Protein AF-A0A1G2XYQ2-F1 (afdb_monomer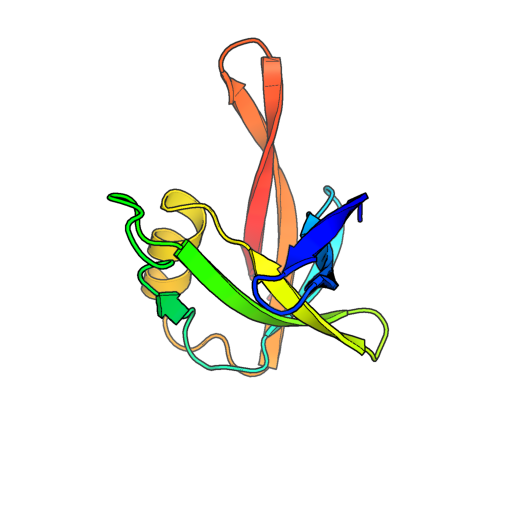)

Structure (mmCIF, N/CA/C/O backbone):
data_AF-A0A1G2XYQ2-F1
#
_entry.id   AF-A0A1G2XYQ2-F1
#
loop_
_atom_site.group_PDB
_atom_site.id
_atom_site.type_symbol
_atom_site.label_atom_id
_atom_site.label_alt_id
_atom_site.label_comp_id
_atom_site.label_asym_id
_atom_site.label_entity_id
_atom_site.label_seq_id
_atom_site.pdbx_PDB_ins_code
_atom_site.Cartn_x
_atom_site.Cartn_y
_atom_site.Cartn_z
_atom_site.occupancy
_atom_site.B_iso_or_equiv
_atom_site.auth_seq_id
_atom_site.auth_comp_id
_atom_site.auth_asym_id
_atom_site.auth_atom_id
_atom_site.pdbx_PDB_model_num
ATOM 1 N N . MET A 1 1 ? -7.854 0.800 -10.251 1.00 63.47 1 MET A N 1
ATOM 2 C CA . MET A 1 1 ? -6.569 0.110 -10.001 1.00 63.47 1 MET A CA 1
ATOM 3 C C . MET A 1 1 ? -5.890 -0.389 -11.285 1.00 63.47 1 MET A C 1
ATOM 5 O O . MET A 1 1 ? -6.514 -1.116 -12.058 1.00 63.47 1 MET A O 1
ATOM 9 N N . LYS A 1 2 ? -4.590 -0.104 -11.469 1.00 65.06 2 LYS A N 1
ATOM 10 C CA . LYS A 1 2 ? -3.769 -0.668 -12.561 1.00 65.06 2 LYS A CA 1
ATOM 11 C C . LYS A 1 2 ? -3.035 -1.924 -12.081 1.00 65.06 2 LYS A C 1
ATOM 13 O O . LYS A 1 2 ? -2.386 -1.908 -11.036 1.00 65.06 2 LYS A O 1
ATOM 18 N N . THR A 1 3 ? -3.130 -3.017 -12.831 1.00 63.50 3 THR A N 1
ATOM 19 C CA . THR A 1 3 ? -2.421 -4.272 -12.537 1.00 63.50 3 THR A CA 1
ATOM 20 C C . THR A 1 3 ? -1.249 -4.459 -13.486 1.00 63.50 3 THR A C 1
ATOM 22 O O . THR A 1 3 ? -1.366 -4.223 -14.686 1.00 63.50 3 THR A O 1
ATOM 25 N N . GLU A 1 4 ? -0.105 -4.875 -12.948 1.00 66.50 4 GLU A N 1
ATOM 26 C CA . GLU A 1 4 ? 1.068 -5.238 -13.741 1.00 66.50 4 GLU A CA 1
ATOM 27 C C . GLU A 1 4 ? 1.494 -6.659 -13.377 1.00 66.50 4 GLU A C 1
ATOM 29 O O . GLU A 1 4 ? 1.714 -6.983 -12.204 1.00 66.50 4 GLU A O 1
ATOM 34 N N . ASN A 1 5 ? 1.578 -7.521 -14.387 1.00 70.19 5 ASN A N 1
ATOM 35 C CA . ASN A 1 5 ? 2.065 -8.879 -14.206 1.00 70.19 5 ASN A CA 1
ATOM 36 C C . ASN A 1 5 ? 3.593 -8.872 -14.253 1.00 70.19 5 ASN A C 1
ATOM 38 O O . ASN A 1 5 ? 4.182 -8.328 -15.184 1.00 70.19 5 ASN A O 1
ATOM 42 N N . TYR A 1 6 ? 4.232 -9.497 -13.268 1.00 58.31 6 TYR A N 1
ATOM 43 C CA . TYR A 1 6 ? 5.683 -9.639 -13.214 1.00 58.31 6 TYR A CA 1
ATOM 44 C C . TYR A 1 6 ? 6.074 -11.099 -12.954 1.00 58.31 6 TYR A C 1
ATOM 46 O O . TYR A 1 6 ? 5.395 -11.794 -12.194 1.00 58.31 6 TYR A O 1
ATOM 54 N N . PRO A 1 7 ? 7.167 -11.594 -13.553 1.00 58.84 7 PRO A N 1
ATOM 55 C CA . PRO A 1 7 ? 7.656 -12.934 -13.262 1.00 58.84 7 PRO A CA 1
ATOM 56 C C . PRO A 1 7 ? 8.219 -12.990 -11.835 1.00 58.84 7 PRO A C 1
ATOM 58 O O . PRO A 1 7 ? 9.080 -12.192 -11.452 1.00 58.84 7 PRO A O 1
ATOM 61 N N . LYS A 1 8 ? 7.736 -13.933 -11.024 1.00 65.00 8 LYS A N 1
ATOM 62 C CA . LYS A 1 8 ? 8.346 -14.270 -9.731 1.00 65.00 8 LYS A CA 1
ATOM 63 C C . LYS A 1 8 ? 9.606 -15.116 -9.955 1.00 65.00 8 LYS A C 1
ATOM 65 O O . LYS A 1 8 ? 9.795 -15.718 -11.009 1.00 65.00 8 LYS A O 1
ATOM 70 N N . LYS A 1 9 ? 10.471 -15.194 -8.936 1.00 60.41 9 LYS A N 1
ATOM 71 C CA . LYS A 1 9 ? 11.720 -15.986 -8.976 1.00 60.41 9 LYS A CA 1
ATOM 72 C C . LYS A 1 9 ? 11.504 -17.484 -9.234 1.00 60.41 9 LYS A C 1
ATOM 74 O O . LYS A 1 9 ? 12.434 -18.148 -9.667 1.00 60.41 9 LYS A O 1
ATOM 79 N N . ASP A 1 10 ? 10.311 -18.001 -8.956 1.00 74.00 10 ASP A N 1
ATOM 80 C CA . ASP A 1 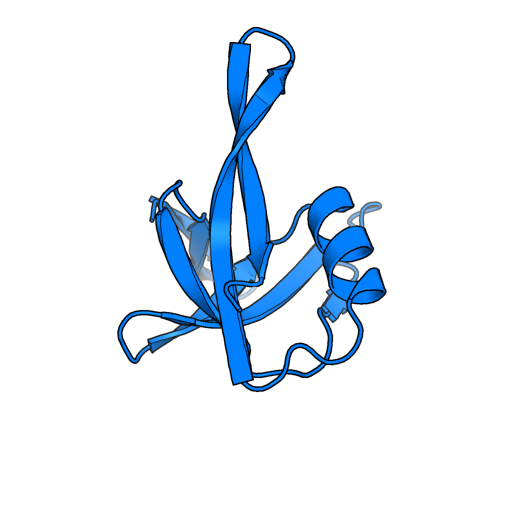10 ? 9.900 -19.389 -9.192 1.00 74.00 10 ASP A CA 1
ATOM 81 C C . ASP A 1 10 ? 9.270 -19.606 -10.584 1.00 74.00 10 ASP A C 1
ATOM 83 O O . ASP A 1 10 ? 8.711 -20.667 -10.847 1.00 74.00 10 ASP A O 1
ATOM 87 N N . GLY A 1 11 ? 9.319 -18.605 -11.471 1.00 65.56 11 GLY A N 1
ATOM 88 C CA . GLY A 1 11 ? 8.735 -18.665 -12.813 1.00 65.56 11 GLY A CA 1
ATOM 89 C C . GLY A 1 11 ? 7.217 -18.474 -12.852 1.00 65.56 11 GLY A C 1
ATOM 90 O O . GLY A 1 11 ? 6.641 -18.430 -13.938 1.00 65.56 11 GLY A O 1
ATOM 91 N N . LYS A 1 12 ? 6.546 -18.317 -11.701 1.00 65.31 12 LYS A N 1
ATOM 92 C CA . LYS A 1 12 ? 5.099 -18.072 -11.657 1.00 65.31 12 LYS A CA 1
ATOM 93 C C . LYS A 1 12 ? 4.781 -16.592 -11.901 1.00 65.31 12 LYS A C 1
ATOM 95 O O . LYS A 1 12 ? 5.534 -15.720 -11.462 1.00 65.31 12 LYS A O 1
ATOM 100 N N . PRO A 1 13 ? 3.643 -16.267 -12.534 1.00 59.12 13 PRO A N 1
ATOM 101 C CA . PRO A 1 13 ? 3.192 -14.887 -12.627 1.00 59.12 13 PRO A CA 1
ATOM 102 C C . PRO A 1 13 ? 2.828 -14.355 -11.232 1.00 59.12 13 PRO A C 1
ATOM 104 O O . PRO A 1 13 ? 2.113 -14.987 -10.449 1.00 59.12 13 PRO A O 1
ATOM 107 N N . GLY A 1 14 ? 3.362 -13.189 -10.893 1.00 64.62 14 GLY A N 1
ATOM 108 C CA . GLY A 1 14 ? 2.888 -12.345 -9.808 1.00 64.62 14 GLY A CA 1
ATOM 109 C C . GLY A 1 14 ? 2.101 -11.174 -10.363 1.00 64.62 14 GLY A C 1
ATOM 110 O O . GLY A 1 14 ? 2.391 -10.690 -11.450 1.00 64.62 14 GLY A O 1
ATOM 111 N N . THR A 1 15 ? 1.121 -10.707 -9.602 1.00 67.44 15 THR A N 1
ATOM 112 C CA . THR A 1 15 ? 0.353 -9.510 -9.941 1.00 67.44 15 THR A CA 1
ATOM 113 C C . THR A 1 15 ? 0.708 -8.434 -8.933 1.00 67.44 15 THR A C 1
ATOM 115 O O . THR A 1 15 ? 0.513 -8.615 -7.728 1.00 67.44 15 THR A O 1
ATOM 118 N N . ARG A 1 16 ? 1.272 -7.326 -9.415 1.00 68.12 16 ARG A N 1
ATOM 119 C CA . ARG A 1 16 ? 1.437 -6.109 -8.625 1.00 68.12 16 ARG A CA 1
ATOM 120 C C . ARG A 1 16 ? 0.232 -5.221 -8.8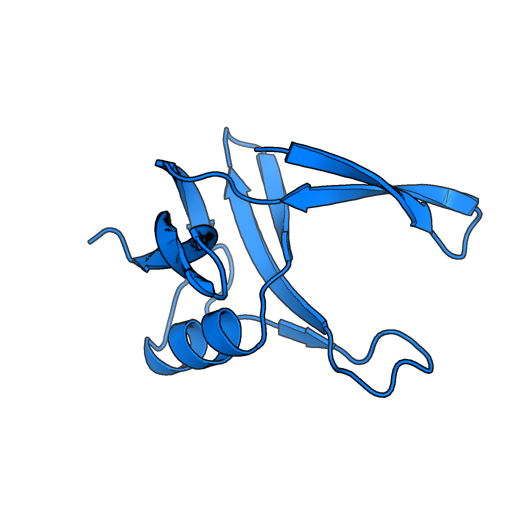89 1.00 68.12 16 ARG A C 1
ATOM 122 O O . ARG A 1 16 ? -0.126 -4.971 -10.037 1.00 68.12 16 ARG A O 1
ATOM 129 N N . TYR A 1 17 ? -0.366 -4.740 -7.811 1.00 69.12 17 TYR A N 1
ATOM 130 C CA . TYR A 1 17 ? -1.482 -3.818 -7.877 1.00 69.12 17 TYR A CA 1
ATOM 131 C C . TYR A 1 17 ? -1.005 -2.399 -7.558 1.00 69.12 17 TYR A C 1
ATOM 133 O O . TYR A 1 17 ? -0.356 -2.178 -6.531 1.00 69.12 17 TYR A O 1
ATOM 141 N N . PHE A 1 18 ? -1.329 -1.450 -8.432 1.00 72.62 18 PHE A N 1
ATOM 142 C CA . PHE A 1 18 ? -1.093 -0.025 -8.236 1.00 72.62 18 PHE A CA 1
ATOM 143 C C . PHE A 1 18 ? -2.424 0.676 -7.999 1.00 72.62 18 PHE A C 1
ATOM 145 O O . PHE A 1 18 ? -3.341 0.571 -8.815 1.00 72.62 18 PHE A O 1
ATOM 152 N N . LEU A 1 19 ? -2.511 1.386 -6.878 1.00 77.50 19 LEU A N 1
ATOM 153 C CA . LEU A 1 19 ? -3.668 2.206 -6.550 1.00 77.50 19 LEU A CA 1
ATOM 154 C C . LEU A 1 19 ? -3.833 3.334 -7.565 1.00 77.50 19 LEU A C 1
ATOM 156 O O . LEU A 1 19 ? -2.854 3.960 -7.974 1.00 77.50 19 LEU A O 1
ATOM 160 N N . GLU A 1 20 ? -5.078 3.606 -7.913 1.00 84.12 20 GLU A N 1
ATOM 161 C CA . GLU A 1 20 ? -5.497 4.799 -8.635 1.00 84.12 20 GLU A CA 1
ATOM 162 C C . GLU A 1 20 ? -6.243 5.728 -7.681 1.00 84.12 20 GLU A C 1
ATOM 164 O O . GLU A 1 20 ? -6.767 5.304 -6.651 1.00 84.12 20 GLU A O 1
ATOM 169 N N . LYS A 1 21 ? -6.281 7.019 -8.005 1.00 86.31 21 LYS A N 1
ATOM 170 C CA . LYS A 1 21 ? -7.012 8.008 -7.213 1.00 86.31 21 LYS A CA 1
ATOM 171 C C . LYS A 1 21 ? -8.477 7.592 -7.045 1.00 86.31 21 LYS A C 1
ATOM 173 O O . LYS A 1 21 ? -9.146 7.270 -8.020 1.00 86.31 21 LYS A O 1
ATOM 178 N N . GLY A 1 22 ? -8.965 7.647 -5.811 1.00 85.38 22 GLY A N 1
ATOM 179 C CA . GLY A 1 22 ? -10.311 7.228 -5.430 1.00 85.38 22 GLY A CA 1
ATOM 180 C C . GLY A 1 22 ? -10.418 5.767 -4.991 1.00 85.38 22 GLY A C 1
ATOM 181 O O . GLY A 1 22 ? -11.432 5.413 -4.394 1.00 85.38 22 GLY A O 1
ATOM 182 N N . ASP A 1 23 ? -9.398 4.926 -5.210 1.00 87.88 23 ASP A N 1
ATOM 183 C CA . ASP A 1 23 ? -9.409 3.551 -4.699 1.00 87.88 23 ASP A CA 1
ATOM 184 C C . ASP A 1 23 ? -9.446 3.562 -3.156 1.00 87.88 23 ASP A C 1
ATOM 186 O O . ASP A 1 23 ? -8.633 4.224 -2.509 1.00 87.88 23 ASP A O 1
ATOM 190 N N . VAL A 1 24 ? -10.371 2.805 -2.556 1.00 90.81 24 VAL A N 1
ATOM 191 C CA . VAL A 1 24 ? -10.505 2.668 -1.095 1.00 90.81 24 VAL A CA 1
ATOM 192 C C . VAL A 1 24 ? -10.165 1.249 -0.670 1.00 90.81 24 VAL A C 1
ATOM 194 O O . VAL A 1 24 ? -10.788 0.295 -1.127 1.00 90.81 24 VAL A O 1
ATOM 197 N N . ILE A 1 25 ? -9.214 1.102 0.245 1.00 91.12 25 ILE A N 1
ATOM 198 C CA . ILE A 1 25 ? -8.771 -0.186 0.787 1.00 91.12 25 ILE A CA 1
ATOM 199 C C . ILE A 1 25 ? -8.981 -0.227 2.302 1.00 91.12 25 ILE A C 1
ATOM 201 O O . ILE A 1 25 ? -8.940 0.805 2.964 1.00 91.12 25 ILE A O 1
ATOM 205 N N . LYS A 1 26 ? -9.169 -1.409 2.888 1.00 93.50 26 LYS A N 1
ATOM 206 C CA . LYS A 1 26 ? -9.231 -1.590 4.349 1.00 93.50 26 LYS A CA 1
ATOM 207 C C . LYS A 1 26 ? -7.973 -2.289 4.840 1.00 93.50 26 LYS A C 1
ATOM 209 O O . LYS A 1 26 ? -7.717 -3.418 4.432 1.00 93.50 26 LYS A O 1
ATOM 214 N N . ALA A 1 27 ? -7.192 -1.658 5.708 1.00 91.31 27 ALA A N 1
ATOM 215 C CA . ALA A 1 27 ? -5.971 -2.265 6.226 1.00 91.31 27 ALA A CA 1
ATOM 216 C C . ALA A 1 27 ? -6.280 -3.456 7.156 1.00 91.31 27 ALA A C 1
ATOM 218 O O . ALA A 1 27 ? -7.154 -3.389 8.022 1.00 91.31 27 ALA A O 1
ATOM 219 N N . LEU A 1 28 ? -5.551 -4.558 6.955 1.00 89.50 28 LEU A N 1
ATOM 220 C CA . LEU A 1 28 ? -5.672 -5.807 7.724 1.00 89.50 28 LEU A CA 1
ATOM 221 C C . LEU A 1 28 ? -4.576 -5.985 8.775 1.00 89.50 28 LEU A C 1
ATOM 223 O O . LEU A 1 28 ? -4.563 -6.969 9.504 1.00 89.50 28 LEU A O 1
ATOM 227 N N . VAL A 1 29 ? -3.605 -5.082 8.793 1.00 86.88 29 VAL A N 1
ATOM 228 C CA . VAL A 1 29 ? -2.466 -5.119 9.703 1.00 86.88 29 VAL A CA 1
ATOM 229 C C . VAL A 1 29 ? -2.333 -3.761 10.366 1.00 86.88 29 VAL A C 1
ATOM 231 O O . VAL A 1 29 ? -2.591 -2.736 9.734 1.00 86.88 29 VAL A O 1
ATOM 234 N N . ALA A 1 30 ? -1.901 -3.758 11.624 1.00 83.50 30 ALA A N 1
ATOM 235 C CA . ALA A 1 30 ? -1.695 -2.528 12.377 1.00 83.50 30 ALA A CA 1
ATOM 236 C C . ALA A 1 30 ? -0.626 -1.627 11.744 1.00 83.50 30 ALA A C 1
ATOM 238 O O . ALA A 1 30 ? -0.765 -0.410 11.780 1.00 83.50 30 ALA A O 1
ATOM 239 N N . THR A 1 31 ? 0.418 -2.201 11.140 1.00 87.25 31 THR A N 1
ATOM 240 C CA . THR A 1 31 ? 1.533 -1.439 10.568 1.00 87.25 31 THR A CA 1
ATOM 241 C C . THR A 1 31 ? 1.937 -1.940 9.176 1.00 87.25 31 THR A C 1
ATOM 243 O O . THR A 1 31 ? 1.803 -3.132 8.870 1.00 87.25 31 THR A O 1
ATOM 246 N N . PRO A 1 32 ? 2.444 -1.050 8.300 1.00 88.44 32 PRO A N 1
ATOM 247 C CA . PRO A 1 32 ? 3.063 -1.448 7.040 1.00 88.44 32 PRO A CA 1
ATOM 248 C C . PRO A 1 32 ? 4.319 -2.307 7.257 1.00 88.44 32 PRO A C 1
ATOM 250 O O . PRO A 1 32 ? 5.003 -2.188 8.270 1.00 88.44 32 PRO A O 1
ATOM 253 N N . ARG A 1 33 ? 4.664 -3.139 6.271 1.00 86.88 33 ARG A N 1
ATOM 254 C CA . ARG A 1 33 ? 5.865 -3.984 6.269 1.00 86.88 33 ARG A CA 1
ATOM 255 C C . ARG A 1 33 ? 6.969 -3.381 5.411 1.00 86.88 33 ARG A C 1
ATOM 257 O O . ARG A 1 33 ? 6.717 -2.949 4.286 1.00 86.88 33 ARG A O 1
ATOM 264 N N . GLU A 1 34 ? 8.191 -3.467 5.915 1.00 86.88 34 GLU A N 1
ATOM 265 C CA . GLU A 1 34 ? 9.429 -3.183 5.195 1.00 86.88 34 GLU A CA 1
ATOM 266 C C . GLU A 1 34 ? 10.189 -4.492 4.954 1.00 86.88 34 GLU A C 1
ATOM 268 O O . GLU A 1 34 ? 10.363 -5.297 5.869 1.00 86.88 34 GLU A O 1
ATOM 273 N N . ALA A 1 35 ? 10.607 -4.735 3.713 1.00 78.12 35 ALA A N 1
ATOM 274 C CA . ALA A 1 35 ? 11.360 -5.925 3.338 1.00 78.12 35 ALA A CA 1
ATOM 275 C C . ALA A 1 35 ? 12.447 -5.603 2.309 1.00 78.12 35 ALA A C 1
ATOM 277 O O . ALA A 1 35 ? 12.196 -4.949 1.295 1.00 78.12 35 ALA A O 1
ATOM 278 N N . SER A 1 36 ? 13.648 -6.140 2.510 1.00 69.50 36 SER A N 1
ATOM 279 C CA . SER A 1 36 ? 14.716 -6.092 1.508 1.00 69.50 36 SER A CA 1
ATOM 280 C C . SER A 1 36 ? 14.440 -7.120 0.407 1.00 69.50 36 SER A C 1
ATOM 282 O O . SER A 1 36 ? 14.554 -8.329 0.616 1.00 69.50 36 SER A O 1
ATOM 284 N N . LEU A 1 37 ? 14.058 -6.662 -0.789 1.00 59.12 37 LEU A N 1
ATOM 285 C CA . LEU A 1 37 ? 13.839 -7.547 -1.938 1.00 59.12 37 LEU A CA 1
ATOM 286 C C . LEU A 1 37 ? 15.181 -8.030 -2.520 1.00 59.12 37 LEU A C 1
ATOM 288 O O . LEU A 1 37 ? 15.731 -7.449 -3.457 1.00 59.12 37 LEU A O 1
ATOM 292 N N . GLY A 1 38 ? 15.704 -9.139 -1.993 1.00 65.81 38 GLY A N 1
ATOM 293 C CA . GLY A 1 38 ? 16.907 -9.792 -2.521 1.00 65.81 38 GLY A CA 1
ATOM 294 C C . GLY A 1 38 ? 18.162 -8.915 -2.420 1.00 65.81 38 GLY A C 1
ATOM 295 O O . GLY A 1 38 ? 18.491 -8.445 -1.341 1.00 65.81 38 GLY A O 1
ATOM 296 N N . LYS A 1 39 ? 18.870 -8.708 -3.544 1.00 58.47 39 LYS A N 1
ATOM 297 C CA . LYS A 1 39 ? 20.074 -7.852 -3.630 1.00 58.47 39 LYS A CA 1
ATOM 298 C C . LYS A 1 39 ? 19.754 -6.364 -3.851 1.00 58.47 39 LYS A C 1
ATOM 300 O O . LYS A 1 39 ? 20.666 -5.581 -4.111 1.00 58.47 39 LYS A O 1
ATOM 305 N N . SER A 1 40 ? 18.476 -5.971 -3.826 1.00 58.25 40 SER A N 1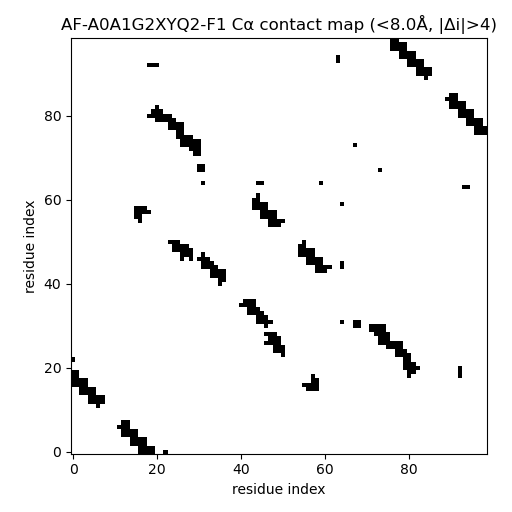
ATOM 306 C CA . SER A 1 40 ? 18.101 -4.562 -3.962 1.00 58.25 40 SER A CA 1
ATOM 307 C C . SER A 1 40 ? 18.729 -3.754 -2.829 1.00 58.25 40 SER A C 1
ATOM 309 O O . SER A 1 40 ? 18.531 -4.073 -1.660 1.00 58.25 40 SER A O 1
ATOM 311 N N . LYS A 1 41 ? 19.447 -2.680 -3.177 1.00 63.59 41 LYS A N 1
ATOM 312 C CA . LYS A 1 41 ? 19.923 -1.687 -2.200 1.00 63.59 41 LYS A CA 1
ATOM 313 C C . LYS A 1 41 ? 18.775 -0.884 -1.580 1.00 63.59 41 LYS A C 1
ATOM 315 O O . LYS A 1 41 ? 18.988 -0.200 -0.586 1.00 63.59 41 LYS A O 1
ATOM 320 N N . TYR A 1 42 ? 17.583 -0.952 -2.173 1.00 69.00 42 TYR A N 1
ATOM 321 C CA . TYR A 1 42 ? 16.411 -0.215 -1.726 1.00 69.00 42 TYR A CA 1
ATOM 322 C C . TYR A 1 42 ? 15.397 -1.157 -1.069 1.00 69.00 42 TYR A C 1
ATOM 324 O O . TYR A 1 42 ? 15.038 -2.174 -1.684 1.00 69.00 42 TYR A O 1
ATOM 332 N N . PRO A 1 43 ? 14.921 -0.829 0.145 1.00 76.12 43 PRO A N 1
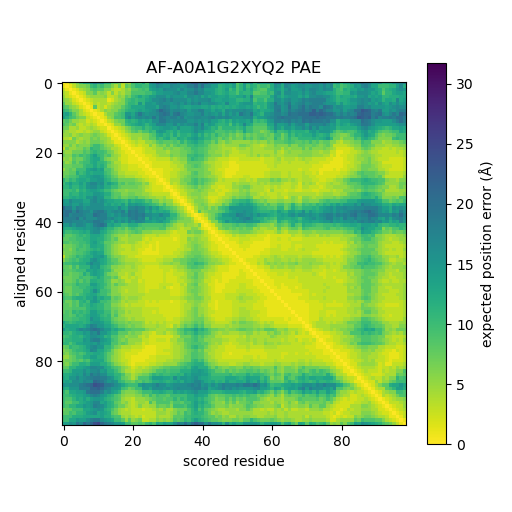ATOM 333 C CA . PRO A 1 43 ? 13.837 -1.560 0.786 1.00 76.12 43 PRO A CA 1
ATOM 334 C C . PRO A 1 43 ? 12.548 -1.460 -0.038 1.00 76.12 43 PRO A C 1
ATOM 336 O O . PRO A 1 43 ? 12.294 -0.481 -0.743 1.00 76.12 43 PRO A O 1
ATOM 339 N N . SER A 1 44 ? 11.726 -2.498 0.055 1.00 80.81 44 SER A N 1
ATOM 340 C CA . SER A 1 44 ? 10.368 -2.528 -0.470 1.00 80.81 44 SER A CA 1
ATOM 341 C C . SER A 1 44 ? 9.382 -2.370 0.673 1.00 80.81 44 SER A C 1
ATOM 343 O O . SER A 1 44 ? 9.511 -3.026 1.706 1.00 80.81 44 SER A O 1
ATOM 345 N N . TYR A 1 45 ? 8.380 -1.523 0.465 1.00 87.62 45 TYR A N 1
ATOM 346 C CA . TYR A 1 45 ? 7.351 -1.240 1.453 1.00 87.62 45 TYR A CA 1
ATOM 347 C C . TYR A 1 45 ? 6.004 -1.767 0.968 1.00 87.62 45 TYR A C 1
ATOM 349 O O . TYR A 1 45 ? 5.672 -1.643 -0.215 1.00 87.62 45 TYR A O 1
ATOM 357 N N . SER A 1 46 ? 5.218 -2.365 1.861 1.00 87.81 46 SER A N 1
ATOM 358 C CA . SER A 1 46 ? 3.884 -2.867 1.516 1.00 87.81 46 SER A CA 1
ATOM 359 C C . SER A 1 46 ? 2.925 -2.883 2.700 1.00 87.81 46 SER A C 1
ATOM 361 O O . SER A 1 46 ? 3.351 -2.873 3.852 1.00 87.81 46 SER A O 1
ATOM 363 N N . ILE A 1 47 ? 1.623 -2.952 2.432 1.00 89.88 47 ILE A N 1
ATOM 364 C CA . ILE A 1 47 ? 0.591 -3.181 3.451 1.00 89.88 47 ILE A CA 1
ATOM 365 C C . ILE A 1 47 ? -0.408 -4.234 2.965 1.00 89.88 47 ILE A C 1
ATOM 367 O O . ILE A 1 47 ? -0.745 -4.277 1.779 1.00 89.88 47 ILE A O 1
ATOM 371 N N . LYS A 1 48 ? -0.857 -5.106 3.878 1.00 90.06 48 LYS A N 1
ATOM 372 C CA . LYS A 1 48 ? -1.934 -6.068 3.607 1.00 90.06 48 LYS A CA 1
ATOM 373 C C . LYS A 1 48 ? -3.279 -5.371 3.806 1.00 90.06 48 LYS A C 1
ATOM 375 O O . LYS A 1 48 ? -3.501 -4.765 4.857 1.00 90.06 48 LYS A O 1
ATOM 380 N N . ALA A 1 49 ? -4.165 -5.465 2.823 1.00 91.12 49 ALA A N 1
ATOM 381 C CA . ALA A 1 49 ? -5.465 -4.807 2.855 1.00 91.12 49 ALA A CA 1
ATOM 382 C C . ALA A 1 49 ? -6.555 -5.637 2.159 1.00 91.12 49 ALA A C 1
ATOM 384 O O . ALA A 1 49 ? -6.246 -6.582 1.436 1.00 91.12 49 ALA A O 1
ATOM 385 N N . ILE A 1 50 ? -7.819 -5.268 2.365 1.00 90.88 50 ILE A N 1
ATOM 386 C CA . ILE A 1 50 ? -8.972 -5.734 1.588 1.00 90.88 50 ILE A CA 1
ATOM 387 C C . ILE A 1 50 ? -9.368 -4.654 0.584 1.00 90.88 50 ILE A C 1
ATOM 389 O O . ILE A 1 50 ? -9.487 -3.482 0.948 1.00 90.88 50 ILE A O 1
ATOM 393 N N . TRP A 1 51 ? -9.623 -5.065 -0.653 1.00 88.38 51 TRP A N 1
ATOM 394 C CA . TRP A 1 51 ? -10.235 -4.250 -1.699 1.00 88.38 51 TRP A CA 1
ATOM 395 C C . TRP A 1 51 ? -11.259 -5.093 -2.457 1.00 88.38 51 TRP A C 1
ATOM 397 O O . TRP A 1 51 ? -10.912 -6.180 -2.914 1.00 88.38 51 TRP A O 1
ATOM 407 N N . ASN A 1 52 ? -12.502 -4.616 -2.589 1.00 85.75 52 ASN A N 1
ATOM 408 C CA . ASN A 1 52 ? -13.598 -5.353 -3.240 1.00 85.75 52 ASN A CA 1
ATOM 409 C C . ASN A 1 52 ? -13.672 -6.826 -2.785 1.00 85.75 52 ASN A C 1
ATOM 411 O O . ASN A 1 52 ? -13.611 -7.741 -3.606 1.00 85.75 52 ASN A O 1
ATOM 415 N N . ASP A 1 53 ? -13.685 -7.034 -1.464 1.00 85.44 53 ASP A N 1
ATOM 416 C CA . ASP A 1 53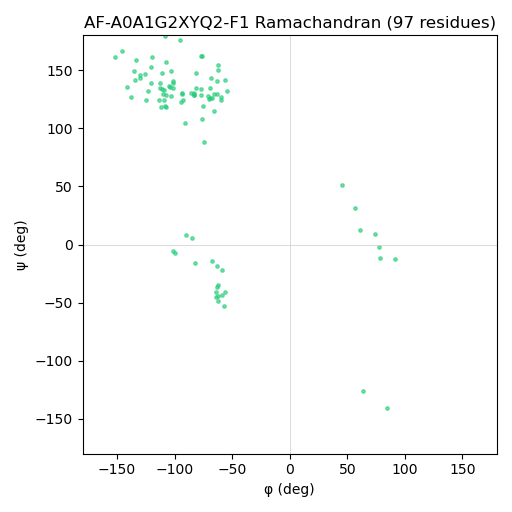 ? -13.722 -8.347 -0.796 1.00 85.44 53 ASP A CA 1
ATOM 417 C C . ASP A 1 53 ? -12.537 -9.286 -1.090 1.00 85.44 53 ASP A C 1
ATOM 419 O O . ASP A 1 53 ? -12.553 -10.461 -0.722 1.00 85.44 53 ASP A O 1
ATOM 423 N N . LYS A 1 54 ? -11.464 -8.777 -1.706 1.00 85.00 54 LYS A N 1
ATOM 424 C CA . LYS A 1 54 ? -10.235 -9.529 -1.981 1.00 85.00 54 LYS A CA 1
ATOM 425 C C . LYS A 1 54 ? -9.094 -9.052 -1.098 1.00 85.00 54 LYS A C 1
ATOM 427 O O . LYS A 1 54 ? -8.828 -7.854 -1.002 1.00 85.00 54 LYS A O 1
ATOM 432 N N . GLU A 1 55 ? -8.373 -9.997 -0.498 1.00 87.38 55 GLU A N 1
ATOM 433 C CA . GLU A 1 55 ? -7.106 -9.696 0.166 1.00 87.38 55 GLU A CA 1
ATOM 434 C C . GLU A 1 55 ? -6.027 -9.366 -0.871 1.00 87.38 55 GLU A C 1
ATOM 436 O O . GLU A 1 55 ? -5.769 -10.137 -1.799 1.00 87.38 55 GLU A O 1
ATOM 441 N N . ILE A 1 56 ? -5.367 -8.225 -0.692 1.00 84.75 56 ILE A N 1
ATOM 442 C CA . ILE A 1 56 ? -4.313 -7.732 -1.574 1.00 84.75 56 ILE A CA 1
ATOM 443 C C . ILE A 1 56 ? -3.101 -7.245 -0.775 1.00 84.75 56 ILE A C 1
ATOM 445 O O . ILE A 1 56 ? -3.191 -6.888 0.403 1.00 84.75 56 ILE A O 1
ATOM 449 N N . TYR A 1 57 ? -1.955 -7.190 -1.454 1.00 85.94 57 TYR A N 1
ATOM 450 C CA . TYR A 1 57 ? -0.770 -6.481 -0.981 1.00 85.94 57 TYR A CA 1
ATOM 451 C C . TYR A 1 57 ? -0.582 -5.219 -1.809 1.00 85.94 57 TYR A C 1
ATOM 453 O O . TYR A 1 57 ? -0.363 -5.281 -3.021 1.00 85.94 57 TYR A O 1
ATOM 461 N N . VAL A 1 58 ? -0.645 -4.076 -1.139 1.00 84.50 58 VAL A N 1
ATOM 462 C CA . VAL A 1 58 ? -0.433 -2.773 -1.763 1.00 84.50 58 VAL A CA 1
ATOM 463 C C . VAL A 1 58 ? 1.033 -2.408 -1.617 1.00 84.50 58 VAL A C 1
ATOM 465 O O . VAL A 1 58 ? 1.562 -2.406 -0.507 1.00 84.50 58 VAL A O 1
ATOM 468 N N . THR A 1 59 ? 1.696 -2.122 -2.738 1.00 84.81 59 THR A N 1
ATOM 469 C CA . THR A 1 59 ? 3.076 -1.619 -2.723 1.00 84.81 59 THR A CA 1
ATOM 470 C C . THR A 1 59 ? 3.061 -0.144 -2.339 1.00 84.81 59 THR A C 1
ATOM 472 O O . THR A 1 59 ? 2.274 0.625 -2.886 1.00 84.81 59 THR A O 1
ATOM 475 N N . LEU A 1 60 ? 3.941 0.243 -1.419 1.00 84.25 60 LEU A N 1
ATOM 476 C CA . LEU A 1 60 ? 4.061 1.605 -0.917 1.00 84.25 60 LEU A CA 1
ATOM 477 C C . LEU A 1 60 ? 5.372 2.244 -1.384 1.00 84.25 60 LEU A C 1
ATOM 479 O O . LEU A 1 60 ? 6.410 1.588 -1.500 1.00 84.25 60 LEU A O 1
ATOM 483 N N . THR A 1 61 ? 5.344 3.552 -1.600 1.00 82.88 61 THR A N 1
ATOM 484 C CA . THR A 1 61 ? 6.555 4.372 -1.682 1.00 82.88 61 THR A CA 1
ATOM 485 C C . THR A 1 61 ? 7.113 4.631 -0.279 1.00 82.88 61 THR A C 1
ATOM 487 O O . THR A 1 61 ? 6.395 4.523 0.715 1.00 82.88 61 THR A O 1
ATOM 490 N N . ASN A 1 62 ? 8.384 5.035 -0.181 1.00 84.62 62 ASN A N 1
ATOM 491 C CA . ASN A 1 62 ? 9.000 5.402 1.103 1.00 84.62 62 ASN A CA 1
ATOM 492 C C . ASN A 1 62 ? 8.212 6.517 1.826 1.00 84.62 62 ASN A C 1
ATOM 494 O O . ASN A 1 62 ? 7.989 6.453 3.031 1.00 84.62 62 ASN A O 1
ATOM 498 N N . GLY A 1 63 ? 7.728 7.519 1.082 1.00 84.12 63 GLY A N 1
ATOM 499 C CA . GLY A 1 63 ? 6.923 8.606 1.649 1.00 84.12 63 GLY A CA 1
ATOM 500 C C . GLY A 1 63 ? 5.589 8.122 2.224 1.00 84.12 63 GLY A C 1
ATOM 501 O O . GLY A 1 63 ? 5.243 8.476 3.349 1.00 84.12 63 GLY A O 1
ATOM 502 N N . GLN A 1 64 ? 4.873 7.260 1.492 1.00 85.56 64 GLN A N 1
ATOM 503 C CA . GLN A 1 64 ? 3.627 6.650 1.975 1.00 85.56 64 GLN A CA 1
ATOM 504 C C . GLN A 1 64 ? 3.873 5.780 3.212 1.00 85.56 64 GLN A C 1
ATOM 506 O O . GLN A 1 64 ? 3.136 5.881 4.186 1.00 85.56 64 GLN A O 1
ATOM 511 N N . TYR A 1 65 ? 4.928 4.963 3.191 1.00 89.12 65 TYR A N 1
ATOM 512 C CA . TYR A 1 65 ? 5.328 4.123 4.317 1.00 89.12 65 TYR A CA 1
ATOM 513 C C . TYR A 1 65 ? 5.583 4.942 5.587 1.00 89.12 65 TYR A C 1
ATOM 515 O O . TYR A 1 65 ? 4.963 4.679 6.617 1.00 89.12 65 TYR A O 1
ATOM 523 N N . LYS A 1 66 ? 6.428 5.978 5.503 1.00 87.88 66 LYS A N 1
ATOM 524 C CA . LYS A 1 66 ? 6.736 6.856 6.642 1.00 87.88 66 LYS A CA 1
ATOM 525 C C . LYS A 1 66 ? 5.490 7.537 7.201 1.00 87.88 66 LYS A C 1
ATOM 527 O O . LYS A 1 66 ? 5.319 7.581 8.416 1.00 87.88 66 LYS A O 1
ATOM 532 N N . ARG A 1 67 ? 4.610 8.035 6.325 1.00 86.25 67 ARG A N 1
ATOM 533 C CA . ARG A 1 67 ? 3.346 8.657 6.741 1.00 86.25 67 ARG A CA 1
ATOM 534 C C . ARG A 1 67 ? 2.449 7.661 7.471 1.00 86.25 67 ARG A C 1
ATOM 536 O O . ARG A 1 67 ? 1.968 7.968 8.552 1.00 86.25 67 ARG A O 1
ATOM 543 N N . LEU A 1 68 ? 2.256 6.473 6.899 1.00 87.06 68 LEU A N 1
ATOM 544 C CA . LEU A 1 68 ? 1.405 5.433 7.473 1.00 87.06 68 LEU A CA 1
ATOM 545 C C . LEU A 1 68 ? 1.915 4.935 8.831 1.00 87.06 68 LEU A C 1
ATOM 547 O O . LEU A 1 68 ? 1.105 4.702 9.721 1.00 87.06 68 LEU A O 1
ATOM 551 N N . ILE A 1 69 ? 3.233 4.830 9.024 1.00 88.06 69 ILE A N 1
ATOM 552 C CA . ILE A 1 69 ? 3.814 4.527 10.343 1.00 88.06 69 ILE A CA 1
ATOM 553 C C . ILE A 1 69 ? 3.520 5.634 11.358 1.00 88.06 69 ILE A C 1
ATOM 555 O O . ILE A 1 69 ? 3.185 5.334 12.501 1.00 88.06 69 ILE A O 1
ATOM 559 N N . GLY A 1 70 ? 3.611 6.903 10.951 1.00 85.38 70 GLY A N 1
ATOM 560 C CA . GLY A 1 70 ? 3.351 8.045 11.833 1.00 85.38 70 GLY A CA 1
ATOM 561 C C . GLY A 1 70 ? 1.914 8.123 12.367 1.00 85.38 70 GLY A C 1
ATOM 562 O O . GLY A 1 70 ? 1.678 8.791 13.367 1.00 85.38 70 GLY A O 1
ATOM 563 N N . ILE A 1 71 ? 0.965 7.427 11.735 1.00 84.12 71 ILE A N 1
ATOM 564 C CA . ILE A 1 71 ? -0.460 7.408 12.108 1.00 84.12 71 ILE A CA 1
ATOM 565 C C . ILE A 1 71 ? -0.758 6.413 13.252 1.00 84.12 71 ILE A C 1
ATOM 567 O O . ILE A 1 71 ? -1.815 6.491 13.883 1.00 84.12 71 ILE A O 1
ATOM 571 N N . GLY A 1 72 ? 0.147 5.475 13.548 1.00 79.75 72 GLY A N 1
ATOM 572 C CA . GLY A 1 72 ? -0.072 4.425 14.549 1.00 79.75 72 GLY A CA 1
ATOM 573 C C . GLY A 1 72 ? -0.827 3.218 13.983 1.00 79.75 72 GLY A C 1
ATOM 574 O O . GLY A 1 72 ? -0.558 2.794 12.862 1.00 79.75 72 GLY A O 1
ATOM 575 N N . SER A 1 73 ? -1.756 2.630 14.750 1.00 88.25 73 SER A N 1
ATOM 576 C CA . SER A 1 73 ? -2.477 1.428 14.300 1.00 88.25 73 SER A CA 1
ATOM 577 C C . SER A 1 73 ? -3.396 1.730 13.112 1.00 88.25 73 SER A C 1
ATOM 579 O O . SER A 1 73 ? -4.248 2.624 13.171 1.00 88.25 73 SER A O 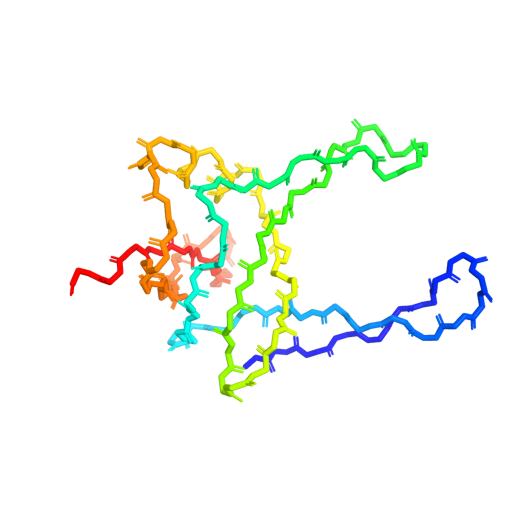1
ATOM 581 N N . LEU A 1 74 ? -3.216 0.968 12.036 1.00 88.62 74 LEU A N 1
ATOM 582 C CA . LEU A 1 74 ? -4.012 0.999 10.810 1.00 88.62 74 LEU A CA 1
ATOM 583 C C . LEU A 1 74 ? -5.058 -0.116 10.754 1.00 88.62 74 LEU A C 1
ATOM 585 O O . LEU A 1 74 ? -5.869 -0.129 9.834 1.00 88.62 74 LEU A O 1
ATOM 589 N N . GLU A 1 75 ? -5.055 -1.055 11.699 1.00 90.12 75 GLU A N 1
ATOM 590 C CA . GLU A 1 75 ? -5.926 -2.227 11.634 1.00 90.12 75 GLU A CA 1
ATOM 591 C C . GLU A 1 75 ? -7.401 -1.813 11.593 1.00 90.12 75 GLU A C 1
ATOM 593 O O . GLU A 1 75 ? -7.881 -1.045 12.425 1.00 90.12 75 GLU A O 1
ATOM 598 N N . GLY A 1 76 ? -8.115 -2.282 10.570 1.00 86.81 76 GLY A N 1
ATOM 599 C CA . GLY A 1 76 ? -9.518 -1.949 10.354 1.00 86.81 76 GLY A CA 1
ATOM 600 C C . GLY A 1 76 ? -9.774 -0.571 9.736 1.00 86.81 76 GLY A C 1
ATOM 601 O O . GLY A 1 76 ? -10.893 -0.351 9.264 1.00 86.81 76 GLY A O 1
ATOM 602 N N . LYS A 1 77 ? -8.770 0.317 9.661 1.00 90.44 77 LYS A N 1
ATOM 603 C CA . LYS A 1 77 ? -8.913 1.645 9.047 1.00 90.44 77 LYS A CA 1
ATOM 604 C C . LYS A 1 77 ? -9.107 1.535 7.539 1.00 90.44 77 LYS A C 1
ATOM 606 O O . LYS A 1 77 ? -8.496 0.697 6.864 1.00 90.44 77 LYS A O 1
ATOM 611 N N . LYS A 1 78 ? -9.950 2.418 7.007 1.00 91.94 78 LYS A N 1
ATOM 612 C CA . LYS A 1 78 ? -10.101 2.614 5.568 1.00 91.94 78 LYS A CA 1
ATOM 613 C C . LYS A 1 78 ? -9.049 3.611 5.106 1.00 91.94 78 LYS A C 1
ATOM 615 O O . LYS A 1 78 ? -8.878 4.661 5.715 1.00 91.94 78 LYS A O 1
ATOM 620 N N . LEU A 1 79 ? -8.332 3.263 4.049 1.00 90.94 79 LEU A N 1
ATOM 621 C CA . LEU A 1 79 ? -7.365 4.127 3.399 1.00 90.94 79 LEU A CA 1
ATOM 622 C C . LEU A 1 79 ? -7.877 4.473 2.008 1.00 90.94 79 LEU A C 1
ATOM 624 O O . LEU A 1 79 ? -8.322 3.586 1.282 1.00 90.94 79 LEU A O 1
ATOM 628 N N . VAL A 1 80 ? -7.791 5.741 1.633 1.00 91.25 80 VAL A N 1
ATOM 629 C CA . VAL A 1 80 ? -8.172 6.226 0.309 1.00 91.25 80 VAL A CA 1
ATOM 630 C C . VAL A 1 80 ? -6.933 6.661 -0.460 1.00 91.25 80 VAL A C 1
ATOM 632 O O . VAL A 1 80 ? -6.052 7.351 0.058 1.00 91.25 80 VAL A O 1
ATOM 635 N N . ALA A 1 81 ? -6.856 6.237 -1.711 1.00 89.25 81 ALA A N 1
ATOM 636 C CA . ALA A 1 81 ? -5.847 6.678 -2.645 1.00 89.25 81 ALA A CA 1
ATOM 637 C C . ALA A 1 81 ? -6.180 8.092 -3.124 1.00 89.25 81 ALA A C 1
ATOM 639 O O . ALA A 1 81 ? -7.222 8.327 -3.734 1.00 89.25 81 ALA A O 1
ATOM 640 N N . ILE A 1 82 ? -5.292 9.045 -2.867 1.00 86.06 82 ILE A N 1
ATOM 641 C CA . ILE A 1 82 ? -5.498 10.450 -3.227 1.00 86.06 82 ILE A CA 1
ATOM 642 C C . ILE A 1 82 ? -4.404 10.935 -4.166 1.00 86.06 82 ILE A C 1
ATOM 644 O O . ILE A 1 82 ? -3.236 10.576 -4.030 1.00 86.06 82 ILE A O 1
ATOM 648 N N . GLY A 1 83 ? -4.815 11.717 -5.161 1.00 83.56 83 GLY A N 1
ATOM 649 C CA . GLY A 1 83 ? -3.921 12.297 -6.153 1.00 83.56 83 GLY A CA 1
ATOM 650 C C . GLY A 1 83 ? -3.255 13.556 -5.614 1.00 83.56 83 GLY A C 1
ATOM 651 O O . GLY A 1 83 ? -3.926 14.416 -5.044 1.00 83.56 83 GLY A O 1
ATOM 652 N N . TYR A 1 84 ? -1.952 13.676 -5.831 1.00 78.94 84 TYR A N 1
ATOM 653 C CA . TYR A 1 84 ? -1.155 14.847 -5.495 1.00 78.94 84 TYR A CA 1
ATOM 654 C C . TYR A 1 84 ? -0.396 15.356 -6.720 1.00 78.94 84 TYR A C 1
ATOM 656 O O . TYR A 1 84 ? 0.047 14.545 -7.543 1.00 78.94 84 TYR A O 1
ATOM 664 N N . PRO A 1 85 ? -0.185 16.679 -6.835 1.00 75.81 85 PRO A N 1
ATOM 665 C CA . PRO A 1 85 ? 0.667 17.233 -7.874 1.00 75.81 85 PRO A CA 1
ATOM 666 C C . PRO A 1 85 ? 2.111 16.780 -7.642 1.00 75.81 85 PRO A C 1
ATOM 668 O O . PRO A 1 85 ? 2.732 17.104 -6.630 1.00 75.81 85 PRO A O 1
ATOM 671 N N . GLY A 1 86 ? 2.633 15.991 -8.573 1.00 75.88 86 GLY A N 1
ATOM 672 C CA . GLY A 1 86 ? 4.015 15.544 -8.571 1.00 75.88 86 GLY A CA 1
ATOM 673 C C . GLY A 1 86 ? 4.934 16.413 -9.428 1.00 75.88 86 GLY A C 1
ATOM 674 O O . GLY A 1 86 ? 4.489 17.323 -10.135 1.00 75.88 86 GLY A O 1
ATOM 675 N N . PRO A 1 87 ? 6.242 16.106 -9.407 1.00 72.56 87 PRO A N 1
ATOM 676 C CA . PRO A 1 87 ? 7.220 16.768 -10.257 1.00 72.56 87 PRO A CA 1
ATOM 677 C C . PRO A 1 87 ? 6.844 16.645 -11.737 1.00 72.56 87 PRO A C 1
ATOM 679 O O . PRO A 1 87 ? 6.384 15.592 -12.187 1.00 72.56 87 PRO A O 1
ATOM 682 N N . ALA A 1 88 ? 7.078 17.717 -12.497 1.00 78.44 88 ALA A N 1
ATOM 683 C CA . ALA A 1 88 ? 6.799 17.784 -13.934 1.00 78.44 88 ALA A CA 1
ATOM 684 C C . ALA A 1 88 ? 5.329 17.492 -14.314 1.00 78.44 88 ALA A C 1
ATOM 686 O O . ALA A 1 88 ? 5.063 16.936 -15.377 1.00 78.44 88 ALA A O 1
ATOM 687 N N . GLY A 1 89 ? 4.375 17.838 -13.440 1.00 68.81 89 GLY A N 1
ATOM 688 C CA . GLY A 1 89 ? 2.940 17.735 -13.730 1.00 68.81 89 GLY A CA 1
ATOM 689 C C . GLY A 1 89 ? 2.383 16.309 -13.719 1.00 68.81 89 GLY A C 1
ATOM 690 O O . GLY A 1 89 ? 1.238 16.100 -14.110 1.00 68.81 89 GLY A O 1
ATOM 691 N N . LYS A 1 90 ? 3.165 15.319 -13.272 1.00 73.12 90 LYS A N 1
ATOM 692 C CA . LYS A 1 90 ? 2.681 13.943 -13.111 1.00 73.12 90 LYS A CA 1
ATOM 693 C C . LYS A 1 90 ? 1.845 13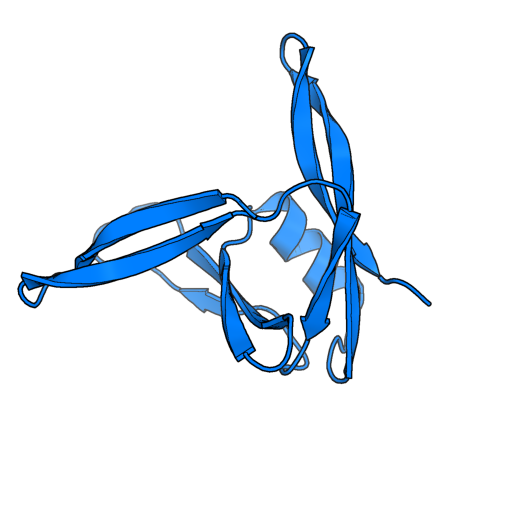.833 -11.840 1.00 73.12 90 LYS A C 1
ATOM 695 O O . LYS A 1 90 ? 2.311 14.219 -10.773 1.00 73.12 90 LYS A O 1
ATOM 700 N N . GLU A 1 91 ? 0.640 13.277 -11.933 1.00 73.62 91 GLU A N 1
ATOM 701 C CA . GLU A 1 91 ? -0.156 12.956 -10.745 1.00 73.62 91 GLU A CA 1
ATOM 702 C C . GLU A 1 91 ? 0.500 11.786 -9.994 1.00 73.62 91 GLU A C 1
ATOM 704 O O . GLU A 1 91 ? 0.793 10.735 -10.571 1.00 73.62 91 GLU A O 1
ATOM 709 N N . LEU A 1 92 ? 0.774 11.988 -8.705 1.00 75.31 92 LEU A N 1
ATOM 710 C CA . LEU A 1 92 ? 1.255 10.949 -7.800 1.00 75.31 92 LEU A CA 1
ATOM 711 C C . LEU A 1 92 ? 0.096 10.461 -6.945 1.00 75.31 92 LEU A C 1
ATOM 713 O O . LEU A 1 92 ? -0.705 11.257 -6.466 1.00 75.31 92 LEU A O 1
ATOM 717 N N . VAL A 1 93 ? 0.043 9.159 -6.695 1.00 79.56 93 VAL A N 1
ATOM 718 C CA . VAL A 1 93 ? -0.951 8.581 -5.791 1.00 79.56 93 VAL A CA 1
ATOM 719 C C . VAL A 1 93 ? -0.331 8.454 -4.405 1.00 79.56 93 VAL A C 1
ATOM 721 O O . VAL A 1 93 ? 0.717 7.830 -4.246 1.00 79.56 93 VAL A O 1
ATOM 724 N N . GLY A 1 94 ? -0.950 9.059 -3.396 1.00 80.94 94 GLY A N 1
ATOM 725 C CA . GLY A 1 94 ? -0.676 8.817 -1.981 1.00 80.94 94 GLY A CA 1
ATOM 726 C C . GLY A 1 94 ? -1.813 8.043 -1.316 1.00 80.94 94 GLY A C 1
ATOM 727 O O . GLY A 1 94 ? -2.795 7.701 -1.964 1.00 80.94 94 GLY A O 1
ATOM 728 N N . LEU A 1 95 ? -1.666 7.763 -0.023 1.00 85.38 95 LEU A N 1
ATOM 729 C CA . LEU A 1 95 ? -2.687 7.119 0.802 1.00 85.38 95 LEU A CA 1
ATOM 730 C C . LEU A 1 95 ? -3.012 8.019 1.989 1.00 85.38 95 LEU A C 1
ATOM 732 O O . LEU A 1 95 ? -2.089 8.478 2.669 1.00 85.38 95 LEU A O 1
ATOM 736 N N . ASP A 1 96 ? -4.301 8.229 2.233 1.00 84.69 96 ASP A N 1
ATOM 737 C CA . ASP A 1 96 ? -4.812 8.880 3.439 1.00 84.69 96 ASP A CA 1
ATOM 738 C C . ASP A 1 96 ? -5.741 7.969 4.220 1.00 84.69 96 ASP A C 1
ATOM 740 O O . ASP A 1 96 ? -6.274 7.011 3.663 1.00 84.69 96 ASP A O 1
ATOM 744 N N . VAL A 1 97 ? -5.954 8.287 5.492 1.00 84.81 97 VAL A N 1
ATOM 745 C CA . VAL A 1 97 ? -6.977 7.626 6.305 1.00 84.81 97 VAL A CA 1
ATOM 746 C C . VAL A 1 97 ? -8.317 8.298 6.041 1.00 84.81 97 VAL A C 1
ATOM 748 O O . VAL A 1 97 ? -8.431 9.516 6.119 1.00 84.81 97 VAL A O 1
ATOM 751 N N . LEU A 1 98 ? -9.321 7.488 5.727 1.00 83.75 98 LEU A N 1
ATOM 752 C CA . LEU A 1 98 ? -10.712 7.911 5.681 1.00 83.75 98 LEU A CA 1
ATOM 753 C C . LEU A 1 98 ? -11.294 7.657 7.080 1.00 83.75 98 LEU A C 1
ATOM 755 O O . LEU A 1 98 ? -11.462 6.491 7.452 1.00 83.75 98 LEU A O 1
ATOM 759 N N . GLU A 1 99 ? -11.484 8.726 7.861 1.00 68.19 99 GLU A N 1
ATOM 760 C CA . GLU A 1 99 ? -12.140 8.682 9.182 1.00 68.19 99 GLU A CA 1
ATOM 761 C C . GLU A 1 99 ? -13.602 8.223 9.088 1.00 68.19 99 GLU A C 1
ATOM 763 O O . GLU A 1 99 ? -14.290 8.586 8.103 1.00 68.19 99 GLU A O 1
#

Nearest PDB structures (foldseek):
  8etu-assembly1_U  TM=5.336E-01  e=8.242E-02  Saccharomyces cerevisiae S288C
  6gen-assembly1_U  TM=5.173E-01  e=3.266E-01  Saccharomyces cerevisiae S288C
  6gen-assembly1_W  TM=5.172E-01  e=3.266E-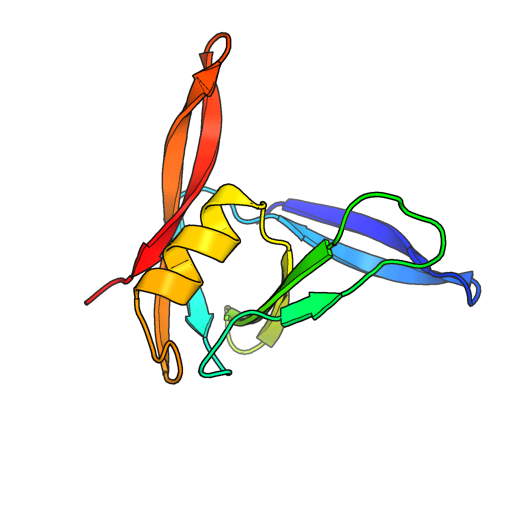01  Saccharomyces cerevisiae S288C
  8oo7-assembly1_D  TM=4.738E-01  e=4.488E-01  Thermochaetoides thermophila
  3typ-assembly1_A  TM=3.339E-01  e=1.687E+00  Nitrosomonas europaea

pLDDT: mean 79.68, std 10.12, range [58.25, 93.5]

Sequence (99 aa):
MKTENYPKKDGKPGTRYFLEKGDVIKALVATPREASLGKSKYPSYSIKAIWNDKEIYVTLTNGQYKRLIGIGSLEGKKLVAIGYPGPAGKELVGLDVLE

Solvent-accessible surface area (backbone atoms only — not comparable to full-atom values): 5769 Å² total; per-residue (Å²): 109,53,77,46,80,43,78,39,97,86,73,44,82,36,79,47,50,40,78,34,66,73,42,63,35,31,29,71,38,45,63,70,48,78,43,67,59,78,90,46,92,55,73,42,34,32,38,51,27,37,44,94,94,35,84,45,65,41,71,41,54,73,69,48,46,56,53,53,54,74,70,46,77,32,52,73,39,37,34,32,23,39,71,41,90,35,81,94,79,39,79,36,69,44,72,43,78,56,130

Mean predicted aligned error: 7.57 Å

Radius of gyration: 13.81 Å; Cα contacts (8 Å, |Δi|>4): 198; chains: 1; bounding box: 34×37×29 Å

Secondary structure (DSSP, 8-state):
-EEEEEE-TTSPEEEEEE--TT-EEEE-SSS-EEEE-TT-SSEEEEEEEEETTEEEEEEE-HHHHHHHHHT---TT-EEEEEEEE-GGGPEEEEEEEE-

Foldseek 3Di:
DDWDWDQDPVRDIDIADEDDAFFKWQFQWQAWDWADPPPDPDIWIWTWTDGPNDTDIHTDDPVQRVVRVVVTGRHRWMKGWHWDQDPPRDTDTHIDTDD